Protein AF-A0A964K3S9-F1 (afdb_monomer_lite)

Radius of gyration: 15.72 Å; chains: 1; bounding box: 39×24×42 Å

Sequence (103 aa):
MRALVQGHKILRKSGAEIVMINMQYARAPANVIRYEPYAEGMETVSDMKGVVLFRQLDIMRHWVASAQFDFDDVPPAERMALVERAQGCVARLLADLIKKTAR

Secondary structure (DSSP, 8-state):
-HHHHHHHHHHHHTT--EEEEPPPP-HHHHTT---HHHHHHHHHHHTSTTEEEE-HHHHHHHHHHTTS---SS--HHHHHHHHHHHHHHHHHHHHHHHHHH--

Structure (mmCIF, N/CA/C/O backbone):
data_AF-A0A964K3S9-F1
#
_entry.id   AF-A0A964K3S9-F1
#
loop_
_atom_site.group_PDB
_atom_site.id
_atom_site.type_symbol
_atom_site.label_atom_id
_atom_site.label_alt_id
_atom_site.label_comp_id
_atom_site.label_asym_id
_atom_site.label_entity_id
_atom_site.label_seq_id
_atom_site.pdbx_PDB_ins_code
_atom_site.Cartn_x
_atom_site.Cartn_y
_atom_site.Cartn_z
_atom_site.occupancy
_atom_site.B_iso_or_equiv
_atom_site.auth_seq_id
_atom_site.auth_comp_id
_atom_site.auth_asym_id
_atom_site.auth_atom_id
_atom_site.pdbx_PDB_model_num
ATOM 1 N N . MET A 1 1 ? 6.143 6.049 16.157 1.00 72.75 1 MET A N 1
ATOM 2 C CA . MET A 1 1 ? 4.775 5.535 16.409 1.00 72.75 1 MET A CA 1
ATOM 3 C C . MET A 1 1 ? 3.784 6.530 16.995 1.00 72.75 1 MET A C 1
ATOM 5 O O . MET A 1 1 ? 2.633 6.505 16.581 1.00 72.75 1 MET A O 1
ATOM 9 N N . ARG A 1 2 ? 4.179 7.406 17.938 1.00 84.56 2 ARG A N 1
ATOM 10 C CA . ARG A 1 2 ? 3.242 8.313 18.640 1.00 84.56 2 ARG A CA 1
ATOM 11 C C . ARG A 1 2 ? 2.315 9.107 17.707 1.00 84.56 2 ARG A C 1
ATOM 13 O O . ARG A 1 2 ? 1.122 9.168 17.975 1.00 84.56 2 ARG A O 1
ATOM 20 N N . ALA A 1 3 ? 2.842 9.632 16.599 1.00 89.00 3 ALA A N 1
ATOM 21 C CA . ALA A 1 3 ? 2.056 10.384 15.620 1.00 89.00 3 ALA A CA 1
ATOM 22 C C . ALA A 1 3 ? 0.930 9.552 14.970 1.00 89.00 3 ALA A C 1
ATOM 24 O O . ALA A 1 3 ? -0.197 10.030 14.891 1.00 89.00 3 ALA A O 1
ATOM 25 N N . LEU A 1 4 ? 1.199 8.298 14.580 1.00 88.12 4 LEU A N 1
ATOM 26 C CA . LEU A 1 4 ? 0.194 7.404 13.981 1.00 88.12 4 LEU A CA 1
ATOM 27 C C . LEU A 1 4 ? -0.930 7.076 14.973 1.00 88.12 4 LEU A C 1
ATOM 29 O O . LEU A 1 4 ? -2.107 7.215 14.652 1.00 88.12 4 LEU A O 1
ATOM 33 N N . VAL A 1 5 ? -0.570 6.735 16.214 1.00 89.44 5 VAL A N 1
ATOM 34 C CA . VAL A 1 5 ? -1.544 6.473 17.288 1.00 89.44 5 VAL A CA 1
ATOM 35 C C . VAL A 1 5 ? -2.384 7.717 17.593 1.00 89.44 5 VAL A C 1
ATOM 37 O O . VAL A 1 5 ? -3.589 7.622 17.830 1.00 89.44 5 VAL A O 1
ATOM 40 N N . GLN A 1 6 ? -1.766 8.898 17.603 1.00 91.06 6 GLN A N 1
ATOM 41 C CA . GLN A 1 6 ? -2.474 10.149 17.860 1.00 91.06 6 GLN A CA 1
ATOM 42 C C . GLN A 1 6 ? -3.429 10.511 16.718 1.00 91.06 6 GLN A C 1
ATOM 44 O O . GLN A 1 6 ? -4.574 10.867 16.994 1.00 91.06 6 GLN A O 1
ATOM 49 N N . GLY A 1 7 ? -3.004 10.342 15.464 1.00 89.50 7 GLY A N 1
ATOM 50 C CA . GLY A 1 7 ? -3.865 10.503 14.292 1.00 89.50 7 GLY A CA 1
ATOM 51 C C . GLY A 1 7 ? -5.077 9.572 14.344 1.00 89.50 7 GLY A C 1
ATOM 52 O O . GLY A 1 7 ? -6.209 10.038 14.227 1.00 89.50 7 GLY A O 1
ATOM 53 N N . HIS A 1 8 ? -4.864 8.286 14.651 1.00 89.25 8 HIS A N 1
ATOM 54 C CA . HIS A 1 8 ? -5.950 7.325 14.858 1.00 89.25 8 HIS A CA 1
ATOM 55 C C . HIS A 1 8 ? -6.952 7.808 15.920 1.00 89.25 8 HIS A C 1
ATOM 57 O O . HIS A 1 8 ? -8.156 7.816 15.674 1.00 89.25 8 HIS A O 1
ATOM 63 N N . LYS A 1 9 ? -6.478 8.271 17.085 1.00 90.06 9 LYS A N 1
ATOM 64 C CA . LYS A 1 9 ? -7.357 8.780 18.154 1.00 90.06 9 LYS A CA 1
ATOM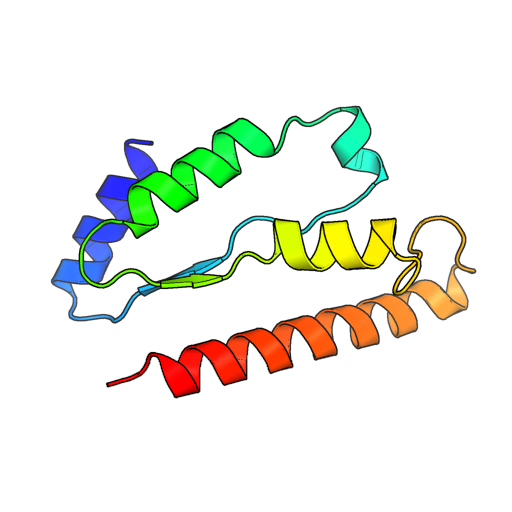 65 C C . LYS A 1 9 ? -8.189 9.985 17.715 1.00 90.06 9 LYS A C 1
ATOM 67 O O . LYS A 1 9 ? -9.339 10.095 18.132 1.00 90.06 9 LYS A O 1
ATOM 72 N N . ILE A 1 10 ? -7.621 10.890 16.920 1.00 91.75 10 ILE A N 1
ATOM 73 C CA . ILE A 1 10 ? -8.330 12.072 16.412 1.00 91.75 10 ILE A CA 1
ATOM 74 C C . ILE A 1 10 ? -9.423 11.645 15.426 1.00 91.75 10 ILE A C 1
ATOM 76 O O . ILE A 1 10 ? -10.578 12.015 15.609 1.00 91.75 10 ILE A O 1
ATOM 80 N N . LEU A 1 11 ? -9.084 10.804 14.447 1.00 90.75 11 LEU A N 1
ATOM 81 C CA . LEU A 1 11 ? -10.022 10.331 13.422 1.00 90.75 11 LEU A CA 1
ATOM 82 C C . LEU A 1 11 ? -11.134 9.445 14.001 1.00 90.75 11 LEU A C 1
ATOM 84 O O . LEU A 1 11 ? -12.289 9.538 13.603 1.00 90.75 11 LEU A O 1
ATOM 88 N N . ARG A 1 12 ? -10.832 8.623 15.011 1.00 87.75 12 ARG A N 1
ATOM 89 C CA . ARG A 1 12 ? -11.858 7.824 15.698 1.00 87.75 12 ARG A CA 1
ATOM 90 C C . ARG A 1 12 ? -12.887 8.685 16.422 1.00 87.75 12 ARG A C 1
ATOM 92 O O . ARG A 1 12 ? -14.054 8.308 16.468 1.00 87.75 12 ARG A O 1
ATOM 99 N N . LYS A 1 13 ? -12.482 9.827 16.987 1.00 90.56 13 LYS A N 1
ATOM 100 C CA . LYS A 1 13 ? -13.403 10.742 17.683 1.00 90.56 13 LYS A CA 1
ATOM 101 C C . LYS A 1 13 ? -14.415 11.395 16.743 1.00 90.56 13 LYS A C 1
ATOM 103 O O . LYS A 1 13 ? -15.480 11.770 17.216 1.00 90.56 13 LYS A O 1
ATOM 108 N N . SER A 1 14 ? -14.117 11.507 15.447 1.00 90.06 14 SER A N 1
ATOM 109 C CA . SER A 1 14 ? -15.076 12.014 14.458 1.00 90.06 14 SER A CA 1
ATOM 110 C C . SER A 1 14 ? -16.051 10.947 13.949 1.00 90.06 14 SER A C 1
ATOM 112 O O . SER A 1 14 ? -16.890 11.257 13.113 1.00 90.06 14 SER A O 1
ATOM 114 N N . GLY A 1 15 ? -15.945 9.698 14.422 1.00 87.19 15 GLY A N 1
ATOM 115 C CA . GLY A 1 15 ? -16.797 8.590 13.983 1.00 87.19 15 GLY A CA 1
ATOM 116 C C . GLY A 1 15 ? -16.405 7.981 12.633 1.00 87.19 15 GLY A C 1
ATOM 117 O O . GLY A 1 15 ? -17.148 7.156 12.116 1.00 87.19 15 GLY A O 1
ATOM 118 N N . ALA A 1 16 ? -15.250 8.352 12.069 1.00 87.50 16 ALA A N 1
ATOM 119 C CA . ALA A 1 16 ? -14.792 7.825 10.787 1.00 87.50 16 ALA A CA 1
ATOM 120 C C . ALA A 1 16 ? -14.277 6.377 10.896 1.00 87.50 16 ALA A C 1
ATOM 122 O O . ALA A 1 16 ? -13.608 5.997 11.867 1.00 87.50 16 ALA A O 1
ATOM 123 N N . GLU A 1 17 ? -14.536 5.585 9.856 1.00 87.94 17 GLU A N 1
ATOM 124 C CA . GLU A 1 17 ? -13.815 4.339 9.594 1.00 87.94 17 GLU A CA 1
ATOM 125 C C . GLU A 1 17 ? -12.445 4.659 8.990 1.00 87.94 17 GLU A C 1
ATOM 127 O O . GLU A 1 17 ? -12.297 5.595 8.204 1.00 87.94 17 GLU A O 1
ATOM 132 N N . ILE A 1 18 ? -11.416 3.912 9.393 1.00 90.25 18 ILE A N 1
ATOM 133 C CA . ILE A 1 18 ? -10.030 4.234 9.052 1.00 90.25 18 ILE A CA 1
ATOM 134 C C . ILE A 1 18 ? -9.435 3.089 8.243 1.00 90.25 18 ILE A C 1
ATOM 136 O O . ILE A 1 18 ? -9.262 1.979 8.752 1.00 90.25 18 ILE A O 1
ATOM 140 N N . VAL A 1 19 ? -9.045 3.406 7.009 1.00 92.50 19 VAL A N 1
ATOM 141 C CA . VAL A 1 19 ? -8.144 2.581 6.203 1.00 92.50 19 VAL A CA 1
ATOM 142 C C . VAL A 1 19 ? -6.786 3.270 6.164 1.00 92.50 19 VAL A C 1
ATOM 144 O O . VAL A 1 19 ? -6.657 4.399 5.694 1.00 92.50 19 VAL A O 1
ATOM 147 N N . MET A 1 20 ? -5.766 2.599 6.682 1.00 93.69 20 MET A N 1
ATOM 148 C CA . MET A 1 20 ? -4.373 3.004 6.544 1.00 93.69 20 MET A CA 1
ATOM 149 C C . MET A 1 20 ? -3.789 2.382 5.278 1.00 93.69 20 MET A C 1
ATOM 151 O O . MET A 1 20 ? -4.051 1.222 4.977 1.00 93.69 20 MET A O 1
ATOM 155 N N . ILE A 1 21 ? -2.967 3.141 4.557 1.00 95.19 21 ILE A N 1
ATOM 156 C CA . ILE A 1 21 ? -2.253 2.683 3.361 1.00 95.19 21 ILE A CA 1
ATOM 157 C C . ILE A 1 21 ? -0.770 2.947 3.600 1.00 95.19 21 ILE A C 1
ATOM 159 O O . ILE A 1 21 ? -0.395 4.091 3.860 1.00 95.19 21 ILE A O 1
ATOM 163 N N . ASN A 1 22 ? 0.066 1.907 3.579 1.00 94.44 22 ASN A N 1
ATOM 164 C CA . ASN A 1 22 ? 1.513 2.090 3.727 1.00 94.44 22 ASN A CA 1
ATOM 165 C C . ASN A 1 22 ? 2.163 2.575 2.414 1.00 94.44 22 ASN A C 1
ATOM 167 O O . ASN A 1 22 ? 1.500 2.731 1.390 1.00 94.44 22 ASN A O 1
ATOM 171 N N . MET A 1 23 ? 3.458 2.897 2.462 1.00 92.31 23 MET A N 1
ATOM 172 C CA . MET A 1 23 ? 4.157 3.505 1.326 1.00 92.31 23 MET A CA 1
ATOM 173 C C . MET A 1 23 ? 4.160 2.617 0.071 1.00 92.31 23 MET A C 1
ATOM 175 O O . MET A 1 23 ? 4.140 1.392 0.152 1.00 92.31 23 MET A O 1
ATOM 179 N N . GLN A 1 24 ? 4.279 3.238 -1.101 1.00 90.44 24 GLN A N 1
ATOM 180 C CA . GLN A 1 24 ? 4.560 2.512 -2.339 1.00 90.44 24 GLN A CA 1
ATOM 181 C C . GLN A 1 24 ? 5.981 1.933 -2.343 1.00 90.44 24 GLN A C 1
ATOM 183 O O . GLN A 1 24 ? 6.921 2.577 -1.868 1.00 90.44 24 GLN A O 1
ATOM 188 N N . TYR A 1 25 ? 6.145 0.745 -2.927 1.00 90.19 25 TYR A N 1
ATOM 189 C CA . TYR A 1 25 ? 7.468 0.196 -3.212 1.00 90.19 25 TYR A CA 1
ATOM 190 C C . TYR A 1 25 ? 8.029 0.801 -4.503 1.00 90.19 25 TYR A C 1
ATOM 192 O O . TYR A 1 25 ? 7.339 0.850 -5.521 1.00 90.19 25 TYR A O 1
ATOM 200 N N . ALA A 1 26 ? 9.298 1.201 -4.476 1.00 82.88 26 ALA A N 1
ATOM 201 C CA . ALA A 1 26 ? 10.085 1.504 -5.666 1.00 82.88 26 ALA A CA 1
ATOM 202 C C . ALA A 1 26 ? 11.512 0.977 -5.466 1.00 82.88 26 ALA A C 1
ATOM 204 O O . ALA A 1 26 ? 12.073 1.129 -4.379 1.00 82.88 26 ALA A O 1
ATOM 205 N N . ARG A 1 27 ? 12.110 0.372 -6.504 1.00 80.19 27 ARG A N 1
ATOM 206 C CA . ARG A 1 27 ? 13.421 -0.293 -6.391 1.00 80.19 27 ARG A CA 1
ATOM 207 C C . ARG A 1 27 ? 14.548 0.697 -6.091 1.00 80.19 27 ARG A C 1
ATOM 209 O O . ARG A 1 27 ? 15.337 0.459 -5.183 1.00 80.19 27 ARG A O 1
ATOM 216 N N . ALA A 1 28 ? 14.596 1.827 -6.799 1.00 80.75 28 ALA A N 1
ATOM 217 C CA . ALA A 1 28 ? 15.674 2.804 -6.635 1.00 80.75 28 ALA A CA 1
ATOM 218 C C . ALA A 1 28 ? 15.806 3.342 -5.188 1.00 80.75 28 ALA A C 1
ATOM 220 O O . ALA A 1 28 ? 16.904 3.256 -4.635 1.00 80.75 28 ALA A O 1
ATOM 221 N N . PRO A 1 29 ? 14.736 3.816 -4.513 1.00 76.62 29 PRO A N 1
ATOM 222 C CA . PRO A 1 29 ? 14.839 4.200 -3.109 1.00 76.62 29 PRO A CA 1
ATOM 223 C C . PRO A 1 29 ? 14.993 3.016 -2.142 1.00 76.62 29 PRO A C 1
ATOM 225 O O . PRO A 1 29 ? 15.574 3.218 -1.080 1.00 76.62 29 PRO A O 1
ATOM 228 N N . ALA A 1 30 ? 14.550 1.795 -2.477 1.00 78.00 30 ALA A N 1
ATOM 229 C CA . ALA A 1 30 ? 14.729 0.611 -1.617 1.00 78.00 30 ALA A CA 1
ATOM 230 C C . ALA A 1 30 ? 16.204 0.276 -1.337 1.00 78.00 30 ALA A C 1
ATOM 232 O O . ALA A 1 30 ? 16.517 -0.335 -0.320 1.00 78.00 30 ALA A O 1
ATOM 233 N N . ASN A 1 31 ? 17.113 0.711 -2.211 1.00 79.56 31 ASN A N 1
ATOM 234 C CA . ASN A 1 31 ? 18.554 0.527 -2.031 1.00 79.56 31 ASN A CA 1
ATOM 235 C C . ASN A 1 31 ? 19.151 1.441 -0.946 1.00 79.56 31 ASN A C 1
ATOM 237 O O . ASN A 1 31 ? 20.280 1.226 -0.515 1.00 79.56 31 ASN A O 1
ATOM 241 N N . VAL A 1 32 ? 18.418 2.476 -0.527 1.00 83.50 32 VAL A N 1
ATOM 242 C CA . VAL A 1 32 ? 18.900 3.511 0.404 1.00 83.50 32 VAL A CA 1
ATOM 243 C C . VAL A 1 32 ? 17.990 3.638 1.631 1.00 83.50 32 VAL A C 1
ATOM 245 O O . VAL A 1 32 ? 18.454 3.933 2.731 1.00 83.50 32 VAL A O 1
ATOM 248 N N . ILE A 1 33 ? 16.688 3.402 1.464 1.00 85.06 33 ILE A N 1
ATOM 249 C CA . ILE A 1 33 ? 15.658 3.561 2.490 1.00 85.06 33 ILE A CA 1
ATOM 250 C C . ILE A 1 33 ? 15.266 2.190 3.038 1.00 85.06 33 ILE A C 1
ATOM 252 O O . ILE A 1 33 ? 14.864 1.301 2.293 1.00 85.06 33 ILE A O 1
ATOM 256 N N . ARG A 1 34 ? 15.296 2.051 4.368 1.00 86.88 34 ARG A N 1
ATOM 257 C CA . ARG A 1 34 ? 14.701 0.904 5.069 1.00 86.88 34 ARG A CA 1
ATOM 258 C C . ARG A 1 34 ? 13.217 1.159 5.301 1.00 86.88 34 ARG A C 1
ATOM 260 O O . ARG A 1 34 ? 12.861 2.022 6.105 1.00 86.88 34 ARG A O 1
ATOM 267 N N . TYR A 1 35 ? 12.365 0.421 4.599 1.00 88.62 35 TYR A N 1
ATOM 268 C CA . TYR A 1 35 ? 10.910 0.555 4.696 1.00 88.62 35 TYR A CA 1
ATOM 269 C C . TYR A 1 35 ? 10.330 -0.182 5.904 1.00 88.62 35 TYR A C 1
ATOM 271 O O . TYR A 1 35 ? 9.317 0.240 6.465 1.00 88.62 35 TYR A O 1
ATOM 279 N N . GLU A 1 36 ? 10.996 -1.258 6.310 1.00 90.38 36 GLU A N 1
ATOM 280 C CA . GLU A 1 36 ? 10.543 -2.234 7.296 1.00 90.38 36 GLU A CA 1
ATOM 281 C C . GLU A 1 36 ? 10.142 -1.574 8.627 1.00 90.38 36 GLU A C 1
ATOM 283 O O . GLU A 1 36 ? 8.997 -1.762 9.037 1.00 90.38 36 GLU A O 1
ATOM 288 N N . PRO A 1 37 ? 10.948 -0.681 9.246 1.00 91.44 37 PRO A N 1
ATOM 289 C CA . PRO A 1 37 ? 10.581 -0.099 10.541 1.00 91.44 37 PRO A CA 1
ATOM 290 C C . PRO A 1 37 ? 9.304 0.751 10.499 1.00 91.44 37 PRO A C 1
ATOM 292 O O . PRO A 1 37 ? 8.600 0.894 11.500 1.00 91.44 37 PRO A O 1
ATOM 295 N N . TYR A 1 38 ? 9.010 1.369 9.351 1.00 90.00 38 TYR A N 1
ATOM 296 C CA . TYR A 1 38 ? 7.790 2.152 9.191 1.00 90.00 38 TYR A CA 1
ATOM 297 C C . TYR A 1 38 ? 6.588 1.246 8.917 1.00 90.00 38 TYR A C 1
ATOM 299 O O . TYR A 1 38 ? 5.536 1.443 9.526 1.00 90.00 38 TYR A O 1
ATOM 307 N N . ALA A 1 39 ? 6.756 0.240 8.053 1.00 93.12 39 ALA A N 1
ATOM 308 C CA . ALA A 1 39 ? 5.719 -0.735 7.730 1.00 93.12 39 ALA A CA 1
ATOM 309 C C . ALA A 1 39 ? 5.275 -1.527 8.973 1.00 93.12 39 ALA A C 1
ATOM 311 O O . ALA A 1 39 ? 4.093 -1.496 9.307 1.00 93.12 39 ALA A O 1
ATOM 312 N N . GLU A 1 40 ? 6.214 -2.106 9.727 1.00 92.25 40 GLU A N 1
ATOM 313 C CA . GLU A 1 40 ? 5.954 -2.817 10.995 1.00 92.25 40 GLU A CA 1
ATOM 314 C C . GLU A 1 40 ? 5.239 -1.925 12.015 1.00 92.25 40 GLU A C 1
ATOM 316 O O . GLU A 1 40 ? 4.354 -2.341 12.767 1.00 92.25 40 GLU A O 1
ATOM 321 N N . GLY A 1 41 ? 5.600 -0.647 12.016 1.00 91.88 41 GLY A N 1
ATOM 322 C CA . GLY A 1 41 ? 4.943 0.352 12.823 1.00 91.88 41 GLY A CA 1
ATOM 323 C C . GLY A 1 41 ? 3.473 0.560 12.487 1.00 91.88 41 GLY A C 1
ATOM 324 O O . GLY A 1 41 ? 2.624 0.624 13.377 1.00 91.88 41 GLY A O 1
ATOM 325 N N . MET A 1 42 ? 3.167 0.671 11.198 1.00 94.06 42 MET A N 1
ATOM 326 C CA . MET A 1 42 ? 1.790 0.764 10.728 1.00 94.06 42 MET A CA 1
ATOM 327 C C . MET A 1 42 ? 1.009 -0.520 11.009 1.00 94.06 42 MET A C 1
ATOM 329 O O . MET A 1 42 ? -0.153 -0.420 11.392 1.00 94.06 42 MET A O 1
ATOM 333 N N . GLU A 1 43 ? 1.642 -1.691 10.891 1.00 92.38 43 GLU A N 1
ATOM 334 C CA . GLU A 1 43 ? 1.049 -2.982 11.267 1.00 92.38 43 GLU A CA 1
ATOM 335 C C . GLU A 1 43 ? 0.666 -3.005 12.747 1.00 92.38 43 GLU A C 1
ATOM 337 O O . GLU A 1 43 ? -0.495 -3.237 13.079 1.00 92.38 43 GLU A O 1
ATOM 342 N N . THR A 1 44 ? 1.588 -2.605 13.624 1.00 91.38 44 THR A N 1
ATOM 343 C CA . THR A 1 44 ? 1.335 -2.519 15.071 1.00 91.38 44 THR A CA 1
ATOM 344 C C . THR A 1 44 ? 0.154 -1.594 15.398 1.00 91.38 44 THR A C 1
ATOM 346 O O . THR A 1 44 ? -0.636 -1.864 16.300 1.00 91.38 44 THR A O 1
ATOM 349 N N . VAL A 1 45 ? 0.015 -0.470 14.685 1.00 89.50 45 VAL A N 1
ATOM 350 C CA . VAL A 1 45 ? -1.123 0.451 14.873 1.00 89.50 45 VAL A CA 1
ATOM 351 C C . VAL A 1 45 ? -2.415 -0.123 14.289 1.00 89.50 45 VAL A C 1
ATOM 353 O O . VAL A 1 45 ? -3.490 0.155 14.817 1.00 89.50 45 VAL A O 1
ATOM 356 N N . SER A 1 46 ? -2.331 -0.929 13.231 1.00 90.44 46 SER A N 1
ATOM 357 C CA . SER A 1 46 ? -3.500 -1.556 12.613 1.00 90.44 46 SER A CA 1
ATOM 358 C C . SER A 1 46 ? -4.153 -2.633 13.480 1.00 90.44 46 SER A C 1
ATOM 360 O O . SER A 1 46 ? -5.357 -2.838 13.371 1.00 90.44 46 SER A O 1
ATOM 362 N N . ASP A 1 47 ? -3.409 -3.223 14.419 1.00 88.25 47 ASP A N 1
ATOM 363 C CA . ASP A 1 47 ? -3.961 -4.151 15.415 1.00 88.25 47 ASP A CA 1
ATOM 364 C C . ASP A 1 47 ? -4.915 -3.461 16.415 1.00 88.25 47 ASP A C 1
ATOM 366 O O . ASP A 1 47 ? -5.646 -4.113 17.170 1.00 88.25 47 ASP A O 1
ATOM 370 N N . MET A 1 48 ? -4.957 -2.123 16.436 1.00 81.81 48 MET A N 1
ATOM 371 C CA . MET A 1 48 ? -5.945 -1.372 17.208 1.00 81.81 48 MET A CA 1
ATOM 372 C C . MET A 1 48 ? -7.352 -1.555 16.613 1.00 81.81 48 MET A C 1
ATOM 374 O O . MET A 1 48 ? -7.561 -1.465 15.405 1.00 81.81 48 MET A O 1
ATOM 378 N N . LYS A 1 49 ? -8.365 -1.750 17.473 1.00 76.81 49 LYS A N 1
ATOM 379 C CA . LYS A 1 49 ? -9.759 -1.961 17.036 1.00 76.81 49 LYS A CA 1
ATOM 380 C C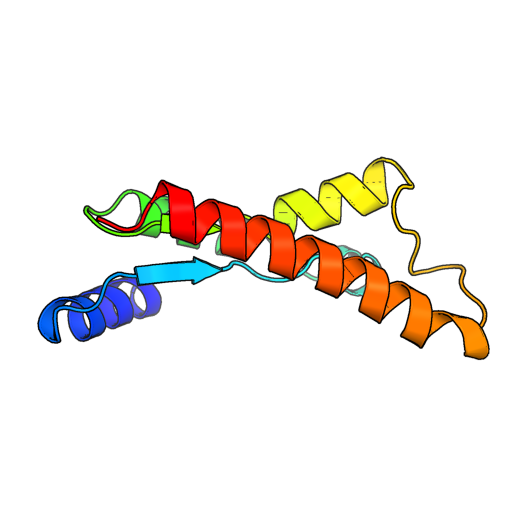 . LYS A 1 49 ? -10.225 -0.896 16.031 1.00 76.81 49 LYS A C 1
ATOM 382 O O . LYS A 1 49 ? -10.265 0.294 16.348 1.00 76.81 49 LYS A O 1
ATOM 387 N N . GLY A 1 50 ? -10.709 -1.355 14.877 1.00 79.50 50 GLY A N 1
ATOM 388 C CA . GLY A 1 50 ? -11.362 -0.508 13.874 1.00 79.50 50 GLY A CA 1
ATOM 389 C C . GLY A 1 50 ? -10.405 0.206 12.920 1.00 79.50 50 GLY A C 1
ATOM 390 O O . GLY A 1 50 ? -10.775 1.250 12.386 1.00 79.50 50 GLY A O 1
ATOM 391 N N . VAL A 1 51 ? -9.197 -0.328 12.731 1.00 89.88 51 VAL A N 1
ATOM 392 C CA . VAL A 1 51 ? -8.263 0.096 11.685 1.00 89.88 51 VAL A CA 1
ATOM 393 C C . VAL A 1 51 ? -8.066 -1.052 10.708 1.00 89.88 51 VAL A C 1
ATOM 395 O O . VAL A 1 51 ? -7.809 -2.181 11.109 1.00 89.88 51 VAL A O 1
ATOM 398 N N . VAL A 1 52 ? -8.181 -0.757 9.419 1.00 93.19 52 VAL A N 1
ATOM 399 C CA . VAL A 1 52 ? -7.825 -1.682 8.341 1.00 93.19 52 VAL A CA 1
ATOM 400 C C . VAL A 1 52 ? -6.516 -1.203 7.724 1.00 93.19 52 VAL A C 1
ATOM 402 O O . VAL A 1 52 ? -6.361 -0.008 7.481 1.00 93.19 52 VAL A O 1
ATOM 405 N N . LEU A 1 53 ? -5.578 -2.110 7.449 1.00 94.88 53 LEU A N 1
ATOM 406 C CA . LEU A 1 53 ? -4.326 -1.786 6.763 1.00 94.88 53 LEU A CA 1
ATOM 407 C C . LEU A 1 53 ? -4.304 -2.372 5.350 1.00 94.88 53 LEU A C 1
ATOM 409 O O . LEU A 1 53 ? -4.343 -3.586 5.165 1.00 94.88 53 LEU A O 1
ATOM 413 N N . PHE A 1 54 ? -4.172 -1.500 4.354 1.00 96.94 54 PHE A N 1
ATOM 414 C CA . PHE A 1 54 ? -3.860 -1.863 2.980 1.00 96.94 54 PHE A CA 1
ATOM 415 C C . PHE A 1 54 ? -2.338 -1.873 2.780 1.00 96.94 54 PHE A C 1
ATOM 417 O O . PHE A 1 54 ? -1.667 -0.837 2.831 1.00 96.94 54 PHE A O 1
ATOM 424 N N . ARG A 1 55 ? -1.791 -3.073 2.568 1.00 95.94 55 ARG A N 1
ATOM 425 C CA . ARG A 1 55 ? -0.350 -3.345 2.462 1.00 95.94 55 ARG A CA 1
ATOM 426 C C . ARG A 1 55 ? 0.184 -3.071 1.047 1.00 95.94 55 ARG A C 1
ATOM 428 O O . ARG A 1 55 ? 0.678 -3.972 0.372 1.00 95.94 55 ARG A O 1
ATOM 435 N N . GLN A 1 56 ? 0.071 -1.827 0.583 1.00 96.00 56 GLN A N 1
ATOM 436 C CA . GLN A 1 56 ? 0.535 -1.396 -0.743 1.00 96.00 56 GLN A CA 1
ATOM 437 C C . GLN A 1 56 ? 2.026 -1.695 -0.988 1.00 96.00 56 GLN A C 1
ATOM 439 O O . GLN A 1 56 ? 2.385 -2.123 -2.087 1.00 96.00 56 GLN A O 1
ATOM 444 N N . LEU A 1 57 ? 2.877 -1.532 0.031 1.00 95.38 57 LEU A N 1
ATOM 445 C CA . LEU A 1 57 ? 4.304 -1.858 -0.020 1.00 95.38 57 LEU A CA 1
ATOM 446 C C . LEU A 1 57 ? 4.530 -3.317 -0.427 1.00 95.38 57 LEU A C 1
ATOM 448 O O . LEU A 1 57 ? 5.310 -3.579 -1.338 1.00 95.38 57 LEU A O 1
ATOM 452 N N . ASP A 1 58 ? 3.844 -4.256 0.227 1.00 95.56 58 ASP A N 1
ATOM 453 C CA . ASP A 1 58 ? 4.036 -5.694 0.012 1.00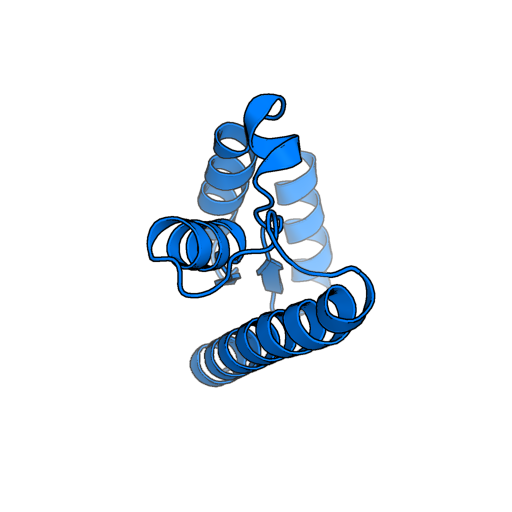 95.56 58 ASP A CA 1
ATOM 454 C C . ASP A 1 58 ? 3.503 -6.124 -1.355 1.00 95.56 58 ASP A C 1
ATOM 456 O O . ASP A 1 58 ? 4.167 -6.876 -2.068 1.00 95.56 58 ASP A O 1
ATOM 460 N N . ILE A 1 59 ? 2.345 -5.586 -1.756 1.00 96.06 59 ILE A N 1
ATOM 461 C CA . ILE A 1 59 ? 1.748 -5.817 -3.080 1.00 96.06 59 ILE A CA 1
ATOM 462 C C . ILE A 1 59 ? 2.728 -5.399 -4.179 1.00 96.06 59 ILE A C 1
ATOM 464 O O . ILE A 1 59 ? 3.055 -6.186 -5.066 1.00 96.06 59 ILE A O 1
ATOM 468 N N . MET A 1 60 ? 3.231 -4.165 -4.108 1.00 94.50 60 MET A N 1
ATOM 469 C CA . MET A 1 60 ? 4.126 -3.640 -5.136 1.00 94.50 60 MET A CA 1
ATOM 470 C C . MET A 1 60 ? 5.508 -4.303 -5.089 1.00 94.50 60 MET A C 1
ATOM 472 O O . MET A 1 60 ? 6.085 -4.570 -6.142 1.00 94.50 60 MET A O 1
ATOM 476 N N . ARG A 1 61 ? 6.027 -4.632 -3.896 1.00 93.25 61 ARG A N 1
ATOM 477 C CA . ARG A 1 61 ? 7.269 -5.407 -3.743 1.00 93.25 61 ARG A CA 1
ATOM 478 C C . ARG A 1 61 ? 7.130 -6.776 -4.406 1.00 93.25 61 ARG A C 1
ATOM 480 O O . ARG A 1 61 ? 8.024 -7.184 -5.142 1.00 93.25 61 ARG A O 1
ATOM 487 N N . HIS A 1 62 ? 6.004 -7.459 -4.197 1.00 94.69 62 HIS A N 1
ATOM 488 C CA . HIS A 1 62 ? 5.715 -8.738 -4.838 1.00 94.69 62 HIS A CA 1
ATOM 489 C C . HIS A 1 62 ? 5.631 -8.611 -6.363 1.00 94.69 62 HIS A C 1
ATOM 491 O O . HIS A 1 62 ? 6.204 -9.437 -7.071 1.00 94.69 62 HIS A O 1
ATOM 497 N N . TRP A 1 63 ? 4.971 -7.577 -6.888 1.00 94.81 63 TRP A N 1
ATOM 498 C CA . TRP A 1 63 ? 4.893 -7.348 -8.333 1.00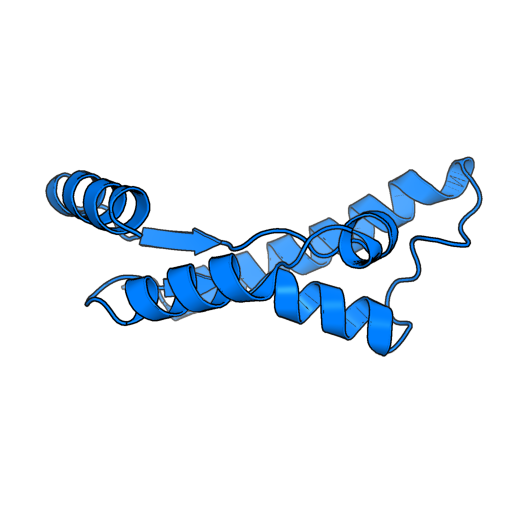 94.81 63 TRP A CA 1
ATOM 499 C C . TRP A 1 63 ? 6.257 -7.155 -8.988 1.00 94.81 63 TRP A C 1
ATOM 501 O O . TRP A 1 63 ? 6.505 -7.743 -10.038 1.00 94.81 63 TRP A O 1
ATOM 511 N N . VAL A 1 64 ? 7.149 -6.387 -8.359 1.00 90.81 64 VAL A N 1
ATOM 512 C CA . VAL A 1 64 ? 8.518 -6.208 -8.861 1.00 90.81 64 VAL A CA 1
ATOM 513 C C . VAL A 1 64 ? 9.316 -7.508 -8.737 1.00 90.81 64 VAL A C 1
ATOM 515 O O . VAL A 1 64 ? 9.985 -7.910 -9.685 1.00 90.81 64 VAL A O 1
ATOM 518 N N . ALA A 1 65 ? 9.217 -8.208 -7.602 1.00 91.25 65 ALA A N 1
ATOM 519 C CA . ALA A 1 65 ? 9.933 -9.465 -7.370 1.00 91.25 65 ALA A CA 1
ATOM 520 C C . ALA A 1 65 ? 9.493 -10.603 -8.310 1.00 91.25 65 ALA A C 1
ATOM 522 O O . ALA A 1 65 ? 10.292 -11.473 -8.638 1.00 91.25 65 ALA A O 1
ATOM 523 N N . SER A 1 66 ? 8.232 -10.593 -8.748 1.00 94.31 66 SER A N 1
ATOM 524 C CA . SER A 1 66 ? 7.662 -11.570 -9.686 1.00 94.31 66 SER A CA 1
ATOM 525 C C . SER A 1 66 ? 7.662 -11.100 -11.144 1.00 94.31 66 SER A C 1
ATOM 527 O O . SER A 1 66 ? 7.059 -11.760 -11.985 1.00 94.31 66 SER A O 1
ATOM 529 N N . ALA A 1 67 ? 8.311 -9.968 -11.445 1.00 91.00 67 ALA A N 1
ATOM 530 C CA . ALA A 1 67 ? 8.360 -9.357 -12.775 1.00 91.00 67 ALA A CA 1
ATOM 531 C C . ALA A 1 67 ? 6.977 -9.076 -13.409 1.00 91.00 67 ALA A C 1
ATOM 533 O O . ALA A 1 67 ? 6.852 -8.967 -14.625 1.00 91.00 67 ALA A O 1
ATOM 534 N N . GLN A 1 68 ? 5.926 -8.917 -12.594 1.00 92.06 68 GLN A N 1
ATOM 535 C CA . GLN A 1 68 ? 4.606 -8.477 -13.067 1.00 92.06 68 GLN A CA 1
ATOM 536 C C . GLN A 1 68 ? 4.618 -7.002 -13.482 1.00 92.06 68 GLN A C 1
ATOM 538 O O . GLN A 1 68 ? 3.892 -6.601 -14.390 1.00 92.06 68 GLN A O 1
ATOM 543 N N . PHE A 1 69 ? 5.443 -6.198 -12.809 1.00 91.06 69 PHE A N 1
ATOM 544 C CA . PHE A 1 69 ? 5.713 -4.809 -13.160 1.00 91.06 69 PHE A CA 1
ATOM 545 C C . PHE A 1 69 ? 7.211 -4.536 -13.012 1.00 91.06 69 PHE A C 1
ATOM 547 O O . PHE A 1 69 ? 7.750 -4.648 -11.911 1.00 91.06 69 PHE A O 1
ATOM 554 N N . ASP A 1 70 ? 7.862 -4.141 -14.103 1.00 86.69 70 ASP A N 1
ATOM 555 C CA . ASP A 1 70 ? 9.234 -3.633 -14.097 1.00 86.69 70 ASP A CA 1
ATOM 556 C C . ASP A 1 70 ? 9.204 -2.139 -14.419 1.00 86.69 70 ASP A C 1
ATOM 558 O O . ASP A 1 70 ? 8.756 -1.755 -15.492 1.00 86.69 70 ASP A O 1
ATOM 562 N N . PHE A 1 71 ? 9.618 -1.295 -13.474 1.00 82.50 71 PHE A N 1
ATOM 563 C CA . PHE A 1 71 ? 9.655 0.163 -13.643 1.00 82.50 71 PHE A CA 1
ATOM 564 C C . PHE A 1 71 ? 11.061 0.691 -13.960 1.00 82.50 71 PHE A C 1
ATOM 566 O O . PHE A 1 71 ? 11.225 1.899 -14.186 1.00 82.50 71 PHE A O 1
ATOM 573 N N . ASP A 1 72 ? 12.064 -0.184 -13.925 1.00 80.56 72 ASP A N 1
ATOM 574 C CA . ASP A 1 72 ? 13.471 0.179 -14.026 1.00 80.56 72 ASP A CA 1
ATOM 575 C C . ASP A 1 72 ? 13.920 0.182 -15.495 1.00 80.56 72 ASP A C 1
ATOM 577 O O . ASP A 1 72 ? 14.570 1.139 -15.917 1.00 80.56 72 ASP A O 1
ATOM 581 N N . ASP A 1 73 ? 13.474 -0.795 -16.294 1.00 82.56 73 ASP A N 1
ATOM 582 C CA . ASP A 1 73 ? 13.827 -0.938 -17.716 1.00 82.56 73 ASP A CA 1
ATOM 583 C C . ASP A 1 73 ? 12.637 -0.670 -18.657 1.00 82.56 73 ASP A C 1
ATOM 585 O O . ASP A 1 73 ? 12.129 -1.547 -19.352 1.00 82.56 73 ASP A O 1
ATOM 589 N N . VAL A 1 74 ? 12.131 0.569 -18.635 1.00 87.19 74 VAL A N 1
ATOM 590 C CA . VAL A 1 74 ? 10.974 0.987 -19.448 1.00 87.19 74 VAL A CA 1
ATOM 591 C C . VAL A 1 74 ? 11.312 2.236 -20.254 1.00 87.19 74 VAL A C 1
ATOM 593 O O . VAL A 1 74 ? 11.752 3.235 -19.657 1.00 87.19 74 VAL A O 1
ATOM 596 N N . PRO A 1 75 ? 11.048 2.245 -21.578 1.00 91.94 75 PRO A N 1
ATOM 597 C CA . PRO A 1 75 ? 11.201 3.433 -22.404 1.00 91.94 75 PRO A CA 1
ATOM 598 C C . PRO A 1 75 ? 10.450 4.632 -21.803 1.00 91.94 75 PRO A C 1
ATOM 600 O O . PRO A 1 75 ? 9.308 4.478 -21.358 1.00 91.94 75 PRO A O 1
ATOM 603 N N . PRO A 1 76 ? 11.020 5.854 -21.811 1.00 89.88 76 PRO A N 1
ATOM 604 C CA . PRO A 1 76 ? 10.361 7.028 -21.232 1.00 89.88 76 PRO A CA 1
ATOM 605 C C . PRO A 1 76 ? 8.933 7.260 -21.746 1.00 89.88 76 PRO A C 1
ATOM 607 O O . PRO A 1 76 ? 8.064 7.649 -20.968 1.00 89.88 76 PRO A O 1
ATOM 610 N N . ALA A 1 77 ? 8.681 6.958 -23.024 1.00 92.94 77 ALA A N 1
ATOM 611 C CA . ALA A 1 77 ? 7.367 7.077 -23.654 1.00 92.94 77 ALA A CA 1
ATOM 612 C C . ALA A 1 77 ? 6.315 6.098 -23.092 1.00 92.94 77 ALA A C 1
ATOM 614 O O . ALA A 1 77 ? 5.128 6.405 -23.097 1.00 92.94 77 ALA A O 1
ATOM 615 N N . GLU A 1 78 ? 6.734 4.941 -22.573 1.00 92.62 78 GLU A N 1
ATOM 616 C CA . GLU A 1 78 ? 5.843 3.892 -22.054 1.00 92.62 78 GLU A CA 1
ATOM 617 C C . GLU A 1 78 ? 5.682 3.944 -20.529 1.00 92.62 78 GLU A C 1
ATOM 619 O O . GLU A 1 78 ? 4.744 3.369 -19.968 1.00 92.62 78 GLU A O 1
ATOM 624 N N . ARG A 1 79 ? 6.573 4.670 -19.841 1.00 90.00 79 ARG A N 1
ATOM 625 C CA . ARG A 1 79 ? 6.628 4.740 -18.375 1.00 90.00 79 ARG A CA 1
ATOM 626 C C . ARG A 1 79 ? 5.303 5.186 -17.757 1.00 90.00 79 ARG A C 1
ATOM 628 O O . ARG A 1 79 ? 4.875 4.604 -16.764 1.00 90.00 79 ARG A O 1
ATOM 635 N N . MET A 1 80 ? 4.646 6.195 -18.332 1.00 92.38 80 MET A N 1
ATOM 636 C CA . MET A 1 80 ? 3.366 6.695 -17.810 1.00 92.38 80 MET A CA 1
ATOM 637 C C . MET A 1 80 ? 2.248 5.668 -17.949 1.00 92.38 80 MET A C 1
ATOM 639 O O . MET A 1 80 ? 1.564 5.391 -16.967 1.00 92.38 80 MET A O 1
ATOM 643 N N . ALA A 1 81 ? 2.135 5.018 -19.108 1.00 94.38 81 ALA A N 1
ATOM 644 C CA . ALA A 1 81 ? 1.143 3.968 -19.313 1.00 94.38 81 ALA A CA 1
ATOM 645 C C . ALA A 1 81 ? 1.345 2.792 -18.339 1.00 94.38 81 ALA A C 1
ATOM 647 O O . ALA A 1 81 ? 0.380 2.244 -17.806 1.00 94.38 81 ALA A O 1
ATOM 648 N N . LEU A 1 82 ? 2.595 2.413 -18.053 1.00 93.12 82 LEU A N 1
ATOM 649 C CA . LEU A 1 82 ? 2.880 1.377 -17.060 1.00 93.12 82 LEU A CA 1
ATOM 650 C C . LEU A 1 82 ? 2.457 1.796 -15.643 1.00 93.12 82 LEU A C 1
ATOM 652 O O . LEU A 1 82 ? 1.836 1.001 -14.933 1.00 93.12 82 LEU A O 1
ATOM 656 N N . VAL A 1 83 ? 2.775 3.031 -15.239 1.00 91.94 83 VAL A N 1
ATOM 657 C CA . VAL A 1 83 ? 2.375 3.584 -13.936 1.00 91.94 83 VAL A CA 1
ATOM 658 C C . VAL A 1 83 ? 0.855 3.602 -13.805 1.00 91.94 83 VAL A C 1
ATOM 660 O O . VAL A 1 83 ? 0.334 3.135 -12.795 1.00 91.94 83 VAL A O 1
ATOM 663 N N . GLU A 1 84 ? 0.136 4.060 -14.828 1.00 95.62 84 GLU A N 1
ATOM 664 C CA . GLU A 1 84 ? -1.330 4.067 -14.836 1.00 95.62 84 GLU A CA 1
ATOM 665 C C . GLU A 1 84 ? -1.910 2.661 -14.667 1.00 95.62 84 GLU A C 1
ATOM 667 O O . GLU A 1 84 ? -2.807 2.459 -13.845 1.00 95.62 84 GLU A O 1
ATOM 672 N N . ARG A 1 85 ? -1.368 1.659 -15.373 1.00 95.81 85 ARG A N 1
ATOM 673 C CA . ARG A 1 85 ? -1.802 0.263 -15.206 1.00 95.81 85 ARG A CA 1
ATOM 674 C C . ARG A 1 85 ? -1.576 -0.239 -13.781 1.00 95.81 85 ARG A C 1
ATOM 676 O O . ARG A 1 85 ? -2.486 -0.834 -13.202 1.00 95.81 85 ARG A O 1
ATOM 683 N N . ALA A 1 86 ? -0.397 0.012 -13.212 1.00 94.44 86 ALA A N 1
ATOM 684 C CA . ALA A 1 86 ? -0.062 -0.406 -11.853 1.00 94.44 86 ALA A CA 1
ATOM 685 C C . ALA A 1 86 ? -0.978 0.255 -10.816 1.00 94.44 86 ALA A C 1
ATOM 687 O O . ALA A 1 86 ? -1.588 -0.435 -9.999 1.00 94.44 86 ALA A O 1
ATOM 688 N N . GLN A 1 87 ? -1.140 1.579 -10.887 1.00 94.50 87 GLN A N 1
ATOM 689 C CA . GLN A 1 87 ? -2.012 2.332 -9.984 1.00 94.50 87 GLN A CA 1
ATOM 690 C C . GLN A 1 87 ? -3.484 1.944 -10.159 1.00 94.50 87 GLN A C 1
ATOM 692 O O . GLN A 1 87 ? -4.213 1.840 -9.177 1.00 94.50 87 GLN A O 1
ATOM 697 N N . GLY A 1 88 ? -3.915 1.625 -11.382 1.00 97.56 88 GLY A N 1
ATOM 698 C CA . GLY A 1 88 ? -5.244 1.078 -11.644 1.00 97.56 88 GLY A CA 1
ATOM 699 C C . GLY A 1 88 ? -5.483 -0.265 -10.945 1.00 97.56 88 GLY A C 1
ATOM 700 O O . GLY A 1 88 ? -6.569 -0.498 -10.412 1.00 97.56 88 GLY A O 1
ATOM 701 N N . CYS A 1 89 ? -4.478 -1.145 -10.895 1.00 97.31 89 CYS A N 1
ATOM 702 C CA . CYS A 1 89 ? -4.554 -2.388 -10.122 1.00 97.31 89 CYS A CA 1
ATOM 703 C C . CYS A 1 89 ? -4.589 -2.124 -8.610 1.00 97.31 89 CYS A C 1
ATOM 705 O O . CYS A 1 89 ? -5.417 -2.716 -7.918 1.00 97.31 89 CYS A O 1
ATOM 707 N N . VAL A 1 90 ? -3.755 -1.209 -8.104 1.00 96.75 90 VAL A N 1
ATOM 708 C CA . VAL A 1 90 ? -3.765 -0.800 -6.686 1.00 96.75 90 VAL A CA 1
ATOM 709 C C . VAL A 1 90 ? -5.140 -0.261 -6.287 1.00 96.75 90 VAL A C 1
ATOM 711 O O . VAL A 1 90 ? -5.704 -0.704 -5.289 1.00 96.75 90 VAL A O 1
ATOM 714 N N . ALA A 1 91 ? -5.716 0.633 -7.093 1.00 97.00 91 ALA A N 1
ATOM 715 C CA . ALA A 1 91 ? -7.026 1.224 -6.842 1.00 97.00 91 ALA A CA 1
ATOM 716 C C . ALA A 1 91 ? -8.142 0.169 -6.801 1.00 97.00 91 ALA A C 1
ATOM 718 O O . ALA A 1 91 ? -8.998 0.219 -5.919 1.00 97.00 91 ALA A O 1
ATOM 719 N N . ARG A 1 92 ? -8.117 -0.816 -7.712 1.00 98.19 92 ARG A N 1
ATOM 720 C CA . ARG A 1 92 ? -9.078 -1.933 -7.707 1.00 98.19 92 ARG A CA 1
ATOM 721 C C . ARG A 1 92 ? -8.957 -2.787 -6.443 1.00 98.19 92 ARG A C 1
ATOM 723 O O . ARG A 1 92 ? -9.967 -3.045 -5.797 1.00 98.19 92 ARG A O 1
ATOM 730 N N . LEU A 1 93 ? -7.737 -3.154 -6.047 1.00 97.75 93 LEU A N 1
ATOM 731 C CA . LEU A 1 93 ? -7.498 -3.921 -4.819 1.00 97.75 93 LEU A CA 1
ATOM 7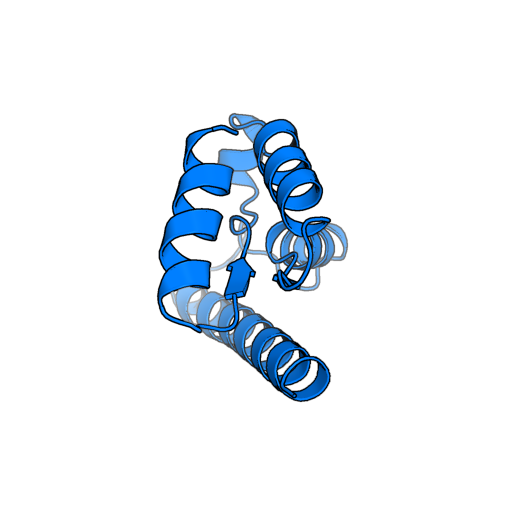32 C C . LEU A 1 93 ? -7.940 -3.159 -3.562 1.00 97.75 93 LEU A C 1
ATOM 734 O O . LEU A 1 93 ? -8.543 -3.747 -2.665 1.00 97.75 93 LEU A O 1
ATOM 738 N N . LEU A 1 94 ? -7.675 -1.852 -3.503 1.00 97.12 94 LEU A N 1
ATOM 739 C CA . LEU A 1 94 ? -8.115 -1.000 -2.402 1.00 97.12 94 LEU A CA 1
ATOM 740 C C . LEU A 1 94 ? -9.644 -0.889 -2.352 1.00 97.12 94 LEU A C 1
ATOM 742 O O . LEU A 1 94 ? -10.232 -1.008 -1.279 1.00 97.12 94 LEU A O 1
ATOM 746 N N . ALA A 1 95 ? -10.301 -0.703 -3.499 1.00 97.12 95 ALA A N 1
ATOM 747 C CA . ALA A 1 95 ? -11.758 -0.662 -3.573 1.00 97.12 95 ALA A CA 1
ATOM 748 C C . ALA A 1 95 ? -12.390 -1.982 -3.102 1.00 97.12 95 ALA A C 1
ATOM 750 O O . ALA A 1 95 ? -13.371 -1.964 -2.359 1.00 97.12 95 ALA A O 1
ATOM 751 N N . ASP A 1 96 ? -11.813 -3.122 -3.485 1.00 96.94 96 ASP A N 1
ATOM 752 C CA . ASP A 1 96 ? -12.273 -4.436 -3.034 1.00 96.94 96 ASP A CA 1
ATOM 753 C C . ASP A 1 96 ? -12.059 -4.644 -1.533 1.00 96.94 96 ASP A C 1
ATOM 755 O O . ASP A 1 96 ? -12.917 -5.230 -0.872 1.00 96.94 96 ASP A O 1
ATOM 759 N N . LEU A 1 97 ? -10.948 -4.151 -0.975 1.00 95.19 97 LEU A N 1
ATOM 760 C CA . LEU A 1 97 ? -10.727 -4.155 0.470 1.00 95.19 97 LEU A CA 1
ATOM 761 C C . LEU A 1 97 ? -11.806 -3.337 1.184 1.00 95.19 97 LEU A C 1
ATOM 763 O O . LEU A 1 97 ? -12.455 -3.866 2.081 1.00 95.19 97 LEU A O 1
ATOM 767 N N . ILE A 1 98 ? -12.041 -2.094 0.748 1.00 94.12 98 ILE A N 1
ATOM 768 C CA . ILE A 1 98 ? -13.055 -1.207 1.335 1.00 94.12 98 ILE A CA 1
ATOM 769 C C . ILE A 1 98 ? -14.425 -1.889 1.325 1.00 94.12 98 ILE A C 1
ATOM 771 O O . ILE A 1 98 ? -15.076 -1.942 2.361 1.00 94.12 98 ILE A O 1
ATOM 775 N N . LYS A 1 99 ? -14.839 -2.481 0.198 1.00 94.56 99 LYS A N 1
ATOM 776 C CA . LYS A 1 99 ? -16.117 -3.209 0.102 1.00 94.56 99 LYS A CA 1
ATOM 777 C C . LYS A 1 99 ? -16.223 -4.384 1.076 1.00 94.56 99 LYS A C 1
ATOM 779 O O . LYS A 1 99 ? -17.312 -4.663 1.557 1.00 94.56 99 LYS A O 1
ATOM 784 N N . LYS A 1 100 ? -15.120 -5.091 1.344 1.00 91.88 100 LYS A N 1
ATOM 785 C CA . LYS A 1 100 ? -15.092 -6.240 2.268 1.00 91.88 100 LYS A CA 1
ATOM 786 C C . LYS A 1 100 ? -15.082 -5.825 3.736 1.00 91.88 100 LYS A C 1
ATOM 788 O O . LYS A 1 100 ? -15.458 -6.630 4.583 1.00 91.88 100 LYS A O 1
ATOM 793 N N . THR A 1 101 ? -14.597 -4.624 4.041 1.00 87.31 101 THR A N 1
ATOM 794 C CA . THR A 1 101 ? -14.413 -4.161 5.422 1.00 87.31 101 THR A CA 1
ATOM 795 C C . THR A 1 101 ? -15.411 -3.100 5.869 1.00 87.31 101 THR A C 1
ATOM 797 O O . THR A 1 101 ? -15.520 -2.877 7.073 1.00 87.31 101 THR A O 1
ATOM 800 N N . ALA A 1 102 ? -16.102 -2.445 4.933 1.00 77.75 102 ALA A N 1
ATOM 801 C CA . ALA A 1 102 ? -17.197 -1.526 5.225 1.00 77.75 102 ALA A CA 1
ATOM 802 C C . ALA A 1 102 ? -18.333 -2.277 5.931 1.00 77.75 102 ALA A C 1
ATOM 804 O O . ALA A 1 102 ? -18.670 -3.402 5.549 1.00 77.75 102 ALA A O 1
ATOM 805 N N . ARG A 1 103 ? -18.878 -1.665 6.983 1.00 61.78 103 ARG A N 1
ATOM 806 C CA . ARG A 1 103 ? -19.980 -2.211 7.783 1.00 61.78 103 ARG A CA 1
ATOM 807 C C . ARG A 1 103 ? -21.331 -1.676 7.344 1.00 61.78 103 ARG A C 1
ATOM 809 O O . ARG A 1 103 ? -21.400 -0.485 6.978 1.00 61.78 103 ARG A O 1
#

Foldseek 3Di:
DVVLLVVVVVCVVVVDQAEAEADADDDVCVVPDDRVVVLVVVVVSQVPPRYHYDDNHVVNVVCCVVVVADQPPDDPVCNVVSVVVSVVVSVVVVVVVCVVRPD

pLDDT: mean 90.1, std 6.09, range [61.78, 98.19]

=== Feature glossary ===
Key to the feature types in this record:

Secondary structure (8-state, DSSP). Secondary structure is the local, repeating backbone conformation. DSSP classifies it into eight states by reading the hydrogen-bond network: three helix types (H, G, I), two β types (E, B), two non-regular types (T, S), and unstructured coil (-).

Backbone torsions (φ/ψ). Backbone dihedral angles. Every residue except chain termini has a φ (preceding-C → N → Cα → C) and a ψ (N → Cα → C → next-N). They are reported in degrees following the IUPAC sign convention. Secondary structure is essentially a statement about which (φ, ψ) basin each residue occupies.

Predicted aligned error. Predicted Aligned Error (PAE) is an AlphaFold confidence matrix: entry (i, j) is the expected error in the position of residue j, in ångströms, when the prediction is superimposed on the true structure at residue i. Low PAE within a block of residues means that block is internally rigid and well-predicted; high PAE between two blocks means their relative placement is uncertain even if each block individually is confident.

B-factor. B-factor (Debye–Waller factor) reflects atomic displacement in the crystal 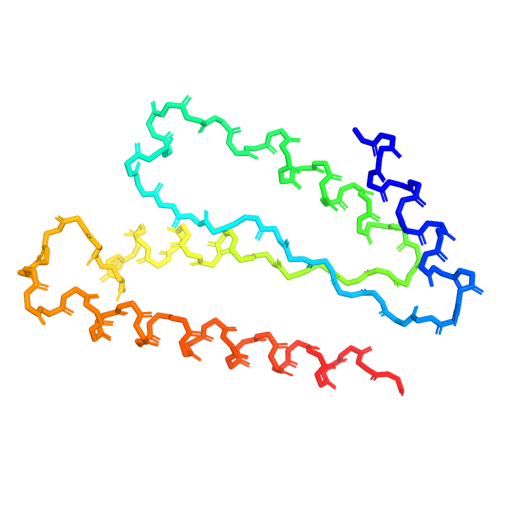lattice. It is an experimental observable (units Å²), not a prediction; low values mean the atom is pinned down, high values mean it moves or is heterogeneous across the crystal.

Secondary structure (3-state, P-SEA). Three-state secondary structure (P-SEA) collapses the eight DSSP classes into helix (a), strand (b), and coil (c). P-SEA assigns these from Cα geometry alone — distances and angles — without requiring backbone oxygens, so it works on any Cα trace.

Sequence. Primary structure: the covalent order of the twenty standard amino acids along the backbone. Two proteins with the same sequence will (almost always) fold to the same structure; two with 30% identity often share a fold but not the details.

pLDDT. pLDDT is the predicted lDDT-Cα score: AlphaFold's confidence that the local environment of each residue (all inter-atomic distances within 15 Å) is correctly placed. It is a per-residue number between 0 and 100, with higher meaning more reliable.

InterPro / GO / CATH / organism. Functional annotations link the protein to curated databases. InterPro entries identify conserved domains and families by matching the sequence against member-database signatures (Pfam, PROSITE, CDD, …). Gene Ontology (GO) terms describe molecular function, biological process, and cellular component in a controlled vocabulary. CATH places the structure in a hierarchical fold classification (Class/Architecture/Topology/Homologous-superfamily). The organism is the source species.

Contact-map, Ramachandran, and PAE plots. Three diagnostic plots accompany the record. The Cα contact map visualizes the tertiary structure as a 2D adjacency matrix (8 Å cutoff, sequence-local contacts suppressed). The Ramachandran plot shows the distribution of backbone (φ, ψ) torsions, with points in the α and β basins reflecting secondary structure content. The PAE plot shows AlphaFold's inter-residue confidence as a color matrix.

mmCIF coordinates. The mmCIF table is the protein's shape written out atom by atom. For each backbone N, Cα, C, and carbonyl O, it records an (x, y, z) coordinate triple in Å plus the residue type, chain letter, and residue number.

Radius of gyration, Cα contacts, bounding box. Three whole-structure scalars: the radius of gyration (RMS distance of Cα from centroid, in Å), the count of Cα–Cα contacts (pairs closer than 8 Å and separated by more than four residues in sequence — i.e. tertiary, not local, contacts), and the bounding-box dimensions. Together they distinguish compact globular folds from extended fibres or disordered chains.

Foldseek 3Di. The Foldseek 3Di string encodes local tertiary geometry as a 20-letter alphabet — one character per residue — derived from the relative positions of nearby Cα atoms. Unlike the amino-acid sequence, 3Di is a direct function of the 3D structure, so two proteins with the same fold have similar 3Di strings even at low sequence identity.

Rendered structure images. Six rendered views show the 3D structure from the faces of a cube — i.e. along ±x, ±y, ±z. Rendering representation is drawn randomly per protein from cartoon (secondary-structure ribbons), sticks (backbone bonds), or molecular surface; coloring is either N→C rainbow (blue at the N-terminus through red at the C-terminus) or one color per chain.

Nearest PDB structures. The Foldseek neighbor list gives the closest experimentally determined structures in the PDB, ranked by structural alignment. TM-score near 1 means near-identical fold; near 0.3 means only rough topology match. This is how one finds what a novel AlphaFold prediction most resembles in the solved-structure universe.

Solvent-accessible surface area. SASA measures how much of the protein is reachable by solvent. It is computed by rolling a water-sized probe over the atomic surface and summing the exposed area (Å²). Per-residue SASA distinguishes core (buried, low SASA) from surface (exposed, high SASA) residues; total SASA is a whole-molecule size measure.